Protein AF-A0A2S0N310-F1 (afdb_monomer_lite)

Radius of gyration: 15.29 Å; chains: 1; bounding box: 41×35×43 Å

pLDDT: mean 84.07, std 15.07, range [45.06, 97.0]

Structure (mmCIF, N/CA/C/O backbone):
data_AF-A0A2S0N310-F1
#
_entry.id   AF-A0A2S0N310-F1
#
loop_
_atom_site.group_PDB
_atom_site.id
_atom_site.type_symbol
_atom_site.label_atom_id
_atom_site.label_alt_id
_atom_site.label_comp_id
_atom_site.label_asym_id
_atom_site.label_entity_id
_atom_site.label_seq_id
_atom_site.pdbx_PDB_ins_code
_atom_site.Cartn_x
_atom_site.Cartn_y
_atom_site.Cartn_z
_atom_site.occupancy
_atom_site.B_iso_or_equiv
_atom_site.auth_seq_id
_atom_site.auth_comp_id
_atom_site.auth_asym_id
_atom_site.auth_atom_id
_atom_site.pdbx_PDB_model_num
ATOM 1 N N . MET A 1 1 ? 29.721 0.327 -35.310 1.00 50.03 1 MET A N 1
ATOM 2 C CA . MET A 1 1 ? 28.657 0.755 -34.375 1.00 50.03 1 MET A CA 1
ATOM 3 C C . MET A 1 1 ? 28.062 -0.506 -33.763 1.00 50.03 1 MET A C 1
ATOM 5 O O . MET A 1 1 ? 27.418 -1.254 -34.482 1.00 50.03 1 MET A O 1
ATOM 9 N N . LYS A 1 2 ? 28.390 -0.842 -32.508 1.00 48.38 2 LYS A N 1
ATOM 10 C CA . LYS A 1 2 ? 27.815 -2.022 -31.839 1.00 48.38 2 LYS A CA 1
ATOM 11 C C . LYS A 1 2 ? 26.512 -1.587 -31.173 1.00 48.38 2 LYS A C 1
ATOM 13 O O . LYS A 1 2 ? 26.552 -0.877 -30.174 1.00 48.38 2 LYS A O 1
ATOM 18 N N . SER A 1 3 ? 25.386 -1.964 -31.763 1.00 53.75 3 SER A N 1
ATOM 19 C CA . SER A 1 3 ? 24.058 -1.755 -31.193 1.00 53.75 3 SER A CA 1
ATOM 20 C C . SER A 1 3 ? 23.930 -2.620 -29.941 1.00 53.75 3 SER A C 1
ATOM 22 O O . SER A 1 3 ? 23.884 -3.845 -30.036 1.00 53.75 3 SER A O 1
ATOM 24 N N . HIS A 1 4 ? 23.942 -1.993 -28.766 1.00 56.19 4 HIS A N 1
ATOM 25 C CA . HIS A 1 4 ? 23.576 -2.665 -27.524 1.00 56.19 4 HIS A CA 1
ATOM 26 C C . HIS A 1 4 ? 22.066 -2.954 -27.583 1.00 56.19 4 HIS A C 1
ATOM 28 O O . HIS A 1 4 ? 21.307 -2.033 -27.903 1.00 56.19 4 HIS A O 1
ATOM 34 N N . PRO A 1 5 ? 21.601 -4.188 -27.329 1.00 67.00 5 PRO A N 1
ATOM 35 C CA . PRO A 1 5 ? 20.176 -4.424 -27.138 1.00 67.00 5 PRO A CA 1
ATOM 36 C C . PRO A 1 5 ? 19.687 -3.588 -25.941 1.00 67.00 5 PRO A C 1
ATOM 38 O O . PRO A 1 5 ? 20.461 -3.382 -25.001 1.00 67.00 5 PRO A O 1
ATOM 41 N N . PRO A 1 6 ? 18.439 -3.079 -25.961 1.00 61.66 6 P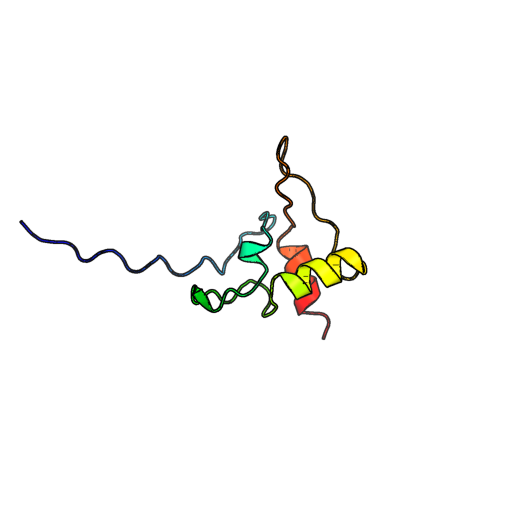RO A N 1
ATOM 42 C CA . PRO A 1 6 ? 17.880 -2.388 -24.809 1.00 61.66 6 PRO A CA 1
ATOM 43 C C . PRO A 1 6 ? 17.929 -3.342 -23.616 1.00 61.66 6 PRO A C 1
ATOM 45 O O . PRO A 1 6 ? 17.484 -4.488 -23.709 1.00 61.66 6 PRO A O 1
ATOM 48 N N . GLU A 1 7 ? 18.529 -2.878 -22.524 1.00 58.69 7 GLU A N 1
ATOM 49 C CA . GLU A 1 7 ? 18.606 -3.613 -21.268 1.00 58.69 7 GLU A CA 1
ATOM 50 C C . GLU A 1 7 ? 17.191 -4.111 -20.906 1.00 58.69 7 GLU A C 1
ATOM 52 O O . GLU A 1 7 ? 16.236 -3.325 -20.987 1.00 58.69 7 GLU A O 1
ATOM 57 N N . PRO A 1 8 ? 16.997 -5.404 -20.577 1.00 60.62 8 PRO A N 1
ATOM 58 C CA . PRO A 1 8 ? 15.695 -5.871 -20.118 1.00 60.62 8 PRO A CA 1
ATOM 59 C C . PRO A 1 8 ? 15.285 -5.015 -18.915 1.00 60.62 8 PRO A C 1
ATOM 61 O O . PRO A 1 8 ? 16.160 -4.682 -18.112 1.00 60.62 8 PRO A O 1
ATOM 64 N N . PRO A 1 9 ? 13.997 -4.643 -18.769 1.00 58.22 9 PRO A N 1
ATOM 65 C CA . PRO A 1 9 ? 13.565 -3.818 -17.650 1.00 58.22 9 PRO A CA 1
ATOM 66 C C . PRO A 1 9 ? 14.062 -4.482 -16.372 1.00 58.22 9 PRO A C 1
ATOM 68 O O . PRO A 1 9 ? 13.723 -5.639 -16.100 1.00 58.22 9 PRO A O 1
ATOM 71 N N . SER A 1 10 ? 14.949 -3.776 -15.664 1.00 53.41 10 SER A N 1
ATOM 72 C CA . SER A 1 10 ? 15.599 -4.245 -14.450 1.00 53.41 10 SER A CA 1
ATOM 73 C C . SER A 1 10 ? 14.529 -4.890 -13.582 1.00 53.41 10 SER A C 1
ATOM 75 O O . SER A 1 10 ? 13.473 -4.286 -13.366 1.00 53.41 10 SER A O 1
ATOM 77 N N . ARG A 1 11 ? 14.752 -6.155 -13.194 1.00 52.81 11 ARG A N 1
ATOM 78 C CA . ARG A 1 11 ? 13.777 -6.956 -12.444 1.00 52.81 11 ARG A CA 1
ATOM 79 C C . ARG A 1 11 ? 13.121 -6.066 -11.391 1.00 52.81 11 ARG A C 1
ATOM 81 O O . ARG A 1 11 ? 13.856 -5.391 -10.666 1.00 52.81 11 ARG A O 1
ATOM 88 N N . PRO A 1 12 ? 11.782 -6.032 -11.318 1.00 57.28 12 PRO A N 1
ATOM 89 C CA . PRO A 1 12 ? 11.123 -5.145 -10.388 1.00 57.28 12 PRO A CA 1
ATOM 90 C C . PRO A 1 12 ? 11.674 -5.387 -8.98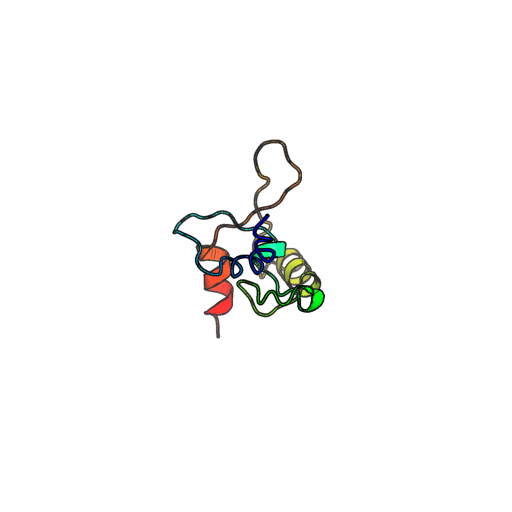8 1.00 57.28 12 PRO A C 1
ATOM 92 O O . PRO A 1 12 ? 11.800 -6.540 -8.576 1.00 57.28 12 PRO A O 1
ATOM 95 N N . ILE A 1 13 ? 12.052 -4.312 -8.301 1.00 58.28 13 ILE A N 1
ATOM 96 C CA . ILE A 1 13 ? 12.649 -4.366 -6.969 1.00 58.28 13 ILE A CA 1
ATOM 97 C C . ILE A 1 13 ? 11.611 -4.985 -6.020 1.00 58.28 13 ILE A C 1
ATOM 99 O O . ILE A 1 13 ? 10.749 -4.299 -5.488 1.00 58.28 13 ILE A O 1
ATOM 103 N N . THR A 1 14 ? 11.655 -6.303 -5.833 1.00 63.84 14 THR A N 1
ATOM 104 C CA . THR A 1 14 ? 10.859 -7.026 -4.826 1.00 63.84 14 THR A CA 1
ATOM 105 C C . THR A 1 14 ? 11.524 -6.996 -3.452 1.00 63.84 14 THR A C 1
ATOM 107 O O . THR A 1 14 ? 10.913 -7.379 -2.453 1.00 63.84 14 THR A O 1
ATOM 110 N N . SER A 1 15 ? 12.772 -6.524 -3.384 1.00 77.44 15 SER A N 1
ATOM 111 C CA . SER A 1 15 ? 13.517 -6.370 -2.141 1.00 77.44 15 SER A CA 1
ATOM 112 C C . SER A 1 15 ? 13.556 -4.907 -1.721 1.00 77.44 15 SER A C 1
ATOM 114 O O . SER A 1 15 ? 14.272 -4.094 -2.297 1.00 77.44 15 SER A O 1
ATOM 116 N N . PHE A 1 16 ? 12.768 -4.585 -0.704 1.00 87.38 16 PHE A N 1
ATOM 117 C CA . PHE A 1 16 ? 12.771 -3.283 -0.052 1.00 87.38 16 PHE A CA 1
ATOM 118 C C . PHE A 1 16 ? 13.617 -3.364 1.227 1.00 87.38 16 PHE A C 1
ATOM 120 O O . PHE A 1 16 ? 13.447 -4.333 1.982 1.00 87.38 16 PHE A O 1
ATOM 127 N N . PRO A 1 17 ? 14.507 -2.386 1.485 1.00 91.19 17 PRO A N 1
ATOM 128 C CA . PRO A 1 17 ? 15.245 -2.324 2.740 1.00 91.19 17 PRO A CA 1
ATOM 129 C C . PRO A 1 17 ? 14.301 -2.027 3.920 1.00 91.19 17 PRO A C 1
ATOM 131 O O . PRO A 1 17 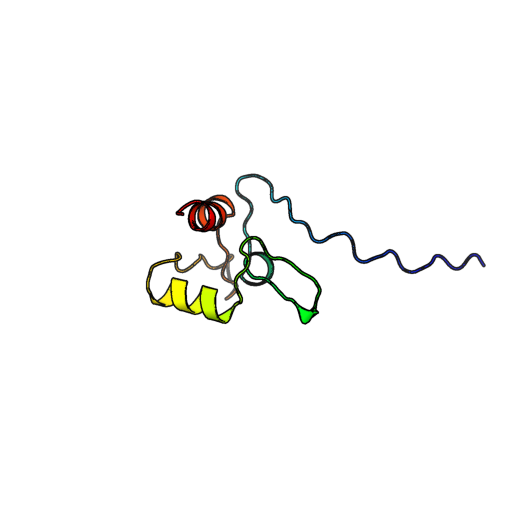? 13.203 -1.505 3.700 1.00 91.19 17 PRO A O 1
ATOM 134 N N . PRO A 1 18 ? 14.710 -2.326 5.165 1.00 91.25 18 PRO A N 1
ATOM 135 C CA . PRO A 1 18 ? 13.948 -1.939 6.348 1.00 91.25 18 PRO A CA 1
ATOM 136 C C . PRO A 1 18 ? 13.675 -0.429 6.389 1.00 91.25 18 PRO A C 1
ATOM 138 O O . PRO A 1 18 ? 14.546 0.373 6.047 1.00 91.25 18 PRO A O 1
ATOM 141 N N . GLY A 1 19 ? 12.461 -0.040 6.777 1.00 91.94 19 GLY A N 1
ATOM 142 C CA . GLY A 1 19 ? 12.000 1.348 6.828 1.00 91.94 19 GLY A CA 1
ATOM 143 C C . GLY A 1 19 ? 11.689 1.973 5.465 1.00 91.94 19 GLY A C 1
ATOM 144 O O . GLY A 1 19 ? 11.413 3.173 5.385 1.00 91.94 19 GLY A O 1
ATOM 145 N N . ALA A 1 20 ? 11.729 1.200 4.375 1.00 94.06 20 ALA A N 1
ATOM 146 C CA . ALA A 1 20 ? 11.379 1.713 3.057 1.00 94.06 20 ALA A CA 1
ATOM 147 C C . ALA A 1 20 ? 9.921 2.186 2.996 1.00 94.06 20 ALA A C 1
ATOM 149 O O . ALA A 1 20 ? 9.001 1.534 3.495 1.00 94.06 20 ALA A O 1
ATOM 150 N N . LEU A 1 21 ? 9.718 3.304 2.299 1.00 94.75 21 LEU A N 1
ATOM 151 C CA . LEU A 1 21 ? 8.398 3.837 1.990 1.00 94.75 21 LEU A CA 1
ATOM 152 C C . LEU A 1 21 ? 7.955 3.355 0.612 1.00 94.75 21 LEU A C 1
ATOM 154 O O . LEU A 1 21 ? 8.613 3.628 -0.391 1.00 94.75 21 LEU A O 1
ATOM 158 N N . VAL A 1 22 ? 6.815 2.680 0.571 1.00 94.38 22 VAL A N 1
ATOM 159 C CA . VAL A 1 22 ? 6.243 2.078 -0.634 1.00 94.38 22 VAL A CA 1
ATOM 160 C C . VAL A 1 22 ? 4.937 2.759 -1.023 1.00 94.38 22 VAL A C 1
ATOM 162 O O . VAL A 1 22 ? 4.205 3.276 -0.176 1.00 94.38 22 VAL A O 1
ATOM 165 N N . ARG A 1 23 ? 4.640 2.782 -2.322 1.00 94.44 23 ARG A N 1
ATOM 166 C CA . ARG A 1 23 ? 3.409 3.342 -2.898 1.00 94.44 23 ARG A CA 1
ATOM 167 C C . ARG A 1 23 ? 2.428 2.231 -3.244 1.00 94.44 23 ARG A C 1
ATOM 169 O O . ARG A 1 23 ? 2.796 1.070 -3.374 1.00 94.44 23 ARG A O 1
ATOM 176 N N . THR A 1 24 ? 1.183 2.596 -3.545 1.00 94.31 24 THR A N 1
ATOM 177 C CA . THR A 1 24 ? 0.169 1.651 -4.047 1.00 94.31 24 THR A CA 1
ATOM 178 C C . THR A 1 24 ? 0.651 0.836 -5.256 1.00 94.31 24 THR A C 1
ATOM 180 O O . THR A 1 24 ? 0.299 -0.333 -5.380 1.00 94.31 24 THR A O 1
ATOM 183 N N . SER A 1 25 ? 1.459 1.430 -6.143 1.00 90.69 25 SER A N 1
ATOM 184 C CA . SER A 1 25 ? 2.044 0.737 -7.300 1.00 90.69 25 SER A CA 1
ATOM 185 C C . SER A 1 25 ? 3.038 -0.349 -6.922 1.00 90.69 25 SER A C 1
ATOM 187 O O . SER A 1 25 ? 3.155 -1.305 -7.672 1.00 90.69 25 SER A O 1
ATOM 189 N N . ASP A 1 26 ? 3.732 -0.194 -5.795 1.00 92.56 26 ASP A N 1
ATOM 190 C CA . ASP A 1 26 ? 4.711 -1.157 -5.296 1.00 92.56 26 ASP A CA 1
ATOM 191 C C . ASP A 1 26 ? 4.005 -2.269 -4.513 1.00 92.56 26 ASP A C 1
ATOM 193 O O . ASP A 1 26 ? 4.375 -3.438 -4.605 1.00 92.56 26 ASP A O 1
ATOM 197 N N . ILE A 1 27 ? 2.956 -1.893 -3.773 1.00 94.06 27 ILE A N 1
ATOM 198 C CA . ILE A 1 27 ? 2.145 -2.783 -2.940 1.00 94.06 27 ILE A CA 1
ATOM 199 C C . ILE A 1 27 ? 1.337 -3.757 -3.792 1.00 94.06 27 ILE A C 1
ATOM 201 O O . ILE A 1 27 ? 1.301 -4.942 -3.486 1.00 94.06 27 ILE A O 1
ATOM 205 N N . CYS A 1 28 ? 0.679 -3.264 -4.838 1.00 93.88 28 CYS A N 1
ATOM 206 C CA . CYS A 1 28 ? -0.306 -4.037 -5.587 1.00 93.88 28 CYS A CA 1
ATOM 207 C C . CYS A 1 28 ? 0.300 -4.701 -6.823 1.00 93.88 28 CYS A C 1
ATOM 209 O O . CYS A 1 28 ? 1.183 -4.148 -7.481 1.00 93.88 28 CYS A O 1
ATOM 211 N N . ARG A 1 29 ? -0.272 -5.839 -7.206 1.00 89.00 29 ARG A N 1
ATOM 212 C CA . ARG A 1 29 ? -0.004 -6.495 -8.483 1.00 89.00 29 ARG A CA 1
ATOM 213 C C . ARG A 1 29 ? -0.444 -5.612 -9.655 1.00 89.00 29 ARG A C 1
ATOM 215 O O . ARG A 1 29 ? -1.542 -5.054 -9.653 1.00 89.00 29 ARG A O 1
ATOM 222 N N . ASP A 1 30 ? 0.380 -5.560 -10.699 1.00 84.88 30 ASP A N 1
ATOM 223 C CA . ASP A 1 30 ? 0.036 -4.998 -12.008 1.00 84.88 30 ASP A CA 1
ATOM 224 C C . ASP A 1 30 ? 0.288 -6.052 -13.104 1.00 84.88 30 ASP A C 1
ATOM 226 O O . ASP A 1 30 ? 1.404 -6.167 -13.624 1.00 84.88 30 ASP A O 1
ATOM 230 N N . PRO A 1 31 ? -0.736 -6.847 -13.475 1.00 77.81 31 PRO A N 1
ATOM 231 C CA . PRO A 1 31 ? -0.581 -7.910 -14.463 1.00 77.81 31 PRO A CA 1
ATOM 232 C C . PRO A 1 31 ? -0.267 -7.373 -15.864 1.00 77.81 31 PRO A C 1
ATOM 234 O O . PRO A 1 31 ? 0.358 -8.084 -16.643 1.00 77.81 31 PRO A O 1
ATOM 237 N N . ARG A 1 32 ? -0.636 -6.121 -16.183 1.00 81.12 32 ARG A N 1
ATOM 238 C CA . ARG A 1 32 ? -0.335 -5.513 -17.492 1.00 81.12 32 ARG A CA 1
ATOM 239 C C . ARG A 1 32 ? 1.154 -5.233 -17.653 1.00 81.12 32 ARG A C 1
ATOM 241 O O . ARG A 1 32 ? 1.663 -5.260 -18.765 1.00 81.12 32 ARG A O 1
ATOM 248 N N . ARG A 1 33 ? 1.842 -4.959 -16.543 1.00 75.31 33 ARG A N 1
ATOM 249 C CA . ARG A 1 33 ? 3.288 -4.701 -16.499 1.00 75.31 33 ARG A CA 1
ATOM 250 C C . ARG A 1 33 ? 4.108 -5.921 -16.072 1.00 75.31 33 ARG A C 1
ATOM 252 O O . ARG A 1 33 ? 5.319 -5.805 -15.937 1.00 75.31 33 ARG A O 1
ATOM 259 N N . GLY A 1 34 ? 3.465 -7.067 -15.824 1.00 77.50 34 GLY A N 1
ATOM 260 C CA . GLY A 1 34 ? 4.127 -8.259 -15.283 1.00 77.50 34 GLY A CA 1
ATOM 261 C C . GLY A 1 34 ? 4.649 -8.077 -13.851 1.00 77.50 34 GLY A C 1
ATOM 262 O O . GLY A 1 34 ? 5.534 -8.811 -13.422 1.00 77.50 34 GLY A O 1
ATOM 263 N N . TYR A 1 35 ? 4.127 -7.097 -13.108 1.00 81.88 35 TYR A N 1
ATOM 264 C CA . TYR A 1 35 ? 4.588 -6.771 -11.762 1.00 81.88 35 TYR A CA 1
ATOM 265 C C . TYR A 1 35 ? 3.763 -7.518 -10.713 1.00 81.88 35 TYR A C 1
ATOM 267 O O . TYR A 1 35 ? 2.537 -7.400 -10.683 1.00 81.88 35 TYR A O 1
ATOM 275 N N . ALA A 1 36 ? 4.427 -8.285 -9.847 1.00 83.06 36 ALA A N 1
ATOM 276 C CA . ALA A 1 36 ? 3.755 -9.089 -8.827 1.00 83.06 36 ALA A CA 1
ATOM 277 C C . ALA A 1 36 ? 3.173 -8.252 -7.674 1.00 83.06 36 ALA A C 1
ATOM 279 O O . ALA A 1 36 ? 2.151 -8.645 -7.116 1.00 83.06 36 ALA A O 1
ATOM 280 N N . GLY A 1 37 ? 3.771 -7.096 -7.363 1.00 89.50 37 GLY A N 1
ATOM 281 C CA . GLY A 1 37 ? 3.470 -6.353 -6.137 1.00 89.50 37 GLY A CA 1
ATOM 282 C C . GLY A 1 37 ? 4.048 -7.020 -4.888 1.00 89.50 37 GLY A C 1
ATOM 283 O O . GLY A 1 37 ? 4.455 -8.180 -4.916 1.00 89.50 37 GLY A O 1
ATOM 284 N N . ILE A 1 38 ? 4.086 -6.283 -3.778 1.00 92.44 38 ILE A N 1
ATOM 285 C CA . ILE A 1 38 ? 4.390 -6.852 -2.453 1.00 92.44 38 ILE A CA 1
ATOM 286 C C . ILE A 1 38 ? 3.265 -7.800 -2.019 1.00 92.44 38 ILE A C 1
ATOM 288 O O . ILE A 1 38 ? 3.522 -8.857 -1.450 1.00 92.44 38 ILE A O 1
ATOM 292 N N . LEU A 1 39 ? 2.017 -7.418 -2.300 1.00 91.88 39 LEU A N 1
ATOM 293 C CA . LEU A 1 39 ? 0.824 -8.213 -2.056 1.00 91.88 39 LEU A CA 1
ATOM 294 C C . LEU A 1 39 ? 0.202 -8.629 -3.397 1.00 91.88 39 LEU A C 1
ATOM 296 O O . LEU A 1 39 ? 0.075 -7.794 -4.299 1.00 91.88 39 LEU A O 1
ATOM 300 N N . PRO A 1 40 ? -0.277 -9.880 -3.529 1.00 90.81 40 PRO A N 1
ATOM 301 C CA . PRO A 1 40 ? -0.881 -10.388 -4.760 1.00 90.81 40 PRO A CA 1
ATOM 302 C C . PRO A 1 40 ? -2.332 -9.901 -4.945 1.00 90.81 40 PRO A C 1
ATOM 304 O O . PRO A 1 40 ? -3.213 -10.665 -5.331 1.00 90.81 40 PRO A O 1
ATOM 307 N N . ILE A 1 41 ? -2.594 -8.624 -4.666 1.00 92.62 41 ILE A N 1
ATOM 308 C CA . ILE A 1 41 ? -3.904 -7.974 -4.776 1.00 92.62 41 ILE A CA 1
ATOM 309 C C . ILE A 1 41 ? -3.840 -6.822 -5.775 1.00 92.62 41 ILE A C 1
ATOM 311 O O . ILE A 1 41 ? -2.785 -6.230 -5.999 1.00 92.62 41 ILE A O 1
ATOM 315 N N . ASP A 1 42 ? -4.974 -6.474 -6.368 1.00 93.06 42 ASP A N 1
ATOM 316 C CA . ASP A 1 42 ? -5.087 -5.280 -7.199 1.00 93.06 42 ASP A CA 1
ATOM 317 C C . ASP A 1 42 ? -5.240 -3.990 -6.362 1.00 93.06 42 ASP A C 1
ATOM 319 O O . ASP A 1 42 ? -5.499 -4.005 -5.153 1.00 93.06 42 ASP A O 1
ATOM 323 N N . ARG A 1 43 ? -5.127 -2.840 -7.040 1.00 93.75 43 ARG A N 1
ATOM 324 C CA . ARG A 1 43 ? -5.252 -1.514 -6.414 1.00 93.75 43 ARG A CA 1
ATOM 325 C C . ARG A 1 43 ? -6.635 -1.262 -5.814 1.00 93.75 43 ARG A C 1
ATOM 327 O O . ARG A 1 43 ? -6.729 -0.634 -4.763 1.00 93.75 43 ARG A O 1
ATOM 334 N N . SER A 1 44 ? -7.704 -1.734 -6.450 1.00 94.69 44 SER A N 1
ATOM 335 C CA . SER A 1 44 ? -9.075 -1.559 -5.955 1.00 94.69 44 SER A CA 1
ATOM 336 C C . SER A 1 44 ? -9.267 -2.276 -4.619 1.00 94.69 44 SER A C 1
ATOM 338 O O . SER A 1 44 ? -9.866 -1.719 -3.697 1.00 94.69 44 SER A O 1
ATOM 340 N N . THR A 1 45 ? -8.701 -3.476 -4.485 1.00 95.69 45 THR A N 1
ATOM 341 C CA . THR A 1 45 ? -8.675 -4.238 -3.234 1.00 95.69 45 THR A CA 1
ATOM 342 C C . THR A 1 45 ? -7.904 -3.492 -2.145 1.00 95.69 45 THR A C 1
ATOM 344 O O . THR A 1 45 ? -8.424 -3.337 -1.038 1.00 95.69 45 THR A O 1
ATOM 347 N N . TRP A 1 46 ? -6.728 -2.935 -2.459 1.00 96.00 46 TRP A N 1
ATOM 348 C CA . TRP A 1 46 ? -5.974 -2.102 -1.515 1.00 96.00 46 TRP A CA 1
ATOM 349 C C . TRP A 1 46 ? -6.776 -0.886 -1.031 1.00 96.00 46 TRP A C 1
ATOM 351 O O . TRP A 1 46 ? -6.923 -0.668 0.171 1.00 96.00 46 TRP A O 1
ATOM 361 N N . HIS A 1 47 ? -7.375 -0.122 -1.949 1.00 94.94 47 HIS A N 1
ATOM 362 C CA . HIS A 1 47 ? -8.203 1.034 -1.595 1.00 94.94 47 HIS A CA 1
ATOM 363 C C . HIS A 1 47 ? -9.418 0.650 -0.739 1.00 94.94 47 HIS A C 1
ATOM 365 O O . HIS A 1 47 ? -9.774 1.387 0.184 1.00 94.94 47 HIS A O 1
ATOM 371 N N . ARG A 1 48 ? -10.033 -0.513 -0.994 1.00 97.00 48 ARG A N 1
ATOM 372 C CA . ARG A 1 48 ? -11.115 -1.046 -0.156 1.00 97.00 48 ARG A CA 1
ATOM 373 C C . ARG A 1 48 ? -10.627 -1.347 1.259 1.00 97.00 48 ARG A C 1
ATOM 375 O O . ARG A 1 48 ? -11.313 -0.967 2.200 1.00 97.00 48 ARG A O 1
ATOM 382 N N . TRP A 1 49 ? -9.464 -1.980 1.411 1.00 96.25 49 TRP A N 1
ATOM 383 C CA . TRP A 1 49 ? -8.888 -2.278 2.727 1.00 96.25 49 TRP A CA 1
ATOM 384 C C . TRP A 1 49 ? -8.560 -1.014 3.510 1.00 96.25 49 TRP A C 1
ATOM 386 O O . TRP A 1 49 ? -8.827 -0.958 4.706 1.00 96.25 49 TRP A O 1
ATOM 396 N N . VAL A 1 50 ? -8.039 0.013 2.836 1.00 96.56 50 VAL A N 1
ATOM 397 C CA . VAL A 1 50 ? -7.810 1.324 3.454 1.00 96.56 50 VAL A CA 1
ATOM 398 C C . VAL A 1 50 ? -9.126 1.938 3.930 1.00 96.56 50 VAL A C 1
ATOM 400 O O . VAL A 1 50 ? -9.222 2.404 5.061 1.00 96.56 50 VAL A O 1
ATOM 403 N N . LYS A 1 51 ? -10.169 1.903 3.091 1.00 96.12 51 LYS A N 1
ATOM 404 C CA . LYS A 1 51 ? -11.492 2.436 3.444 1.00 96.12 51 LYS A CA 1
ATOM 405 C C . LYS A 1 51 ? -12.150 1.665 4.595 1.00 96.12 51 LYS A C 1
ATOM 407 O O . LYS A 1 51 ? -12.848 2.272 5.396 1.00 96.12 51 LYS A O 1
ATOM 412 N N . SER A 1 52 ? -11.946 0.350 4.670 1.00 95.69 52 SER A N 1
ATOM 413 C CA . SER A 1 52 ? -12.522 -0.510 5.711 1.00 95.69 52 SER A CA 1
ATOM 414 C C . SER A 1 52 ? -11.675 -0.594 6.985 1.00 95.69 52 SER A C 1
ATOM 416 O O . SER A 1 52 ? -12.035 -1.346 7.883 1.00 95.69 52 SER A O 1
ATOM 418 N N . GLY A 1 53 ? -10.529 0.093 7.049 1.00 95.44 53 GLY A N 1
ATOM 419 C CA . GLY A 1 53 ? -9.605 0.037 8.186 1.00 95.44 53 GLY A CA 1
ATOM 420 C C . GLY A 1 53 ? -8.769 -1.246 8.290 1.00 95.44 53 GLY A C 1
ATOM 421 O O . GLY A 1 53 ? -8.038 -1.407 9.260 1.00 95.44 53 GLY A O 1
ATOM 422 N N . LYS A 1 54 ? -8.830 -2.149 7.300 1.00 93.75 54 LYS A N 1
ATOM 423 C CA . LYS A 1 54 ? -7.979 -3.355 7.253 1.00 93.75 54 LYS A CA 1
ATOM 424 C C . LYS A 1 54 ? -6.522 -3.011 6.927 1.00 93.75 54 LYS A C 1
ATOM 426 O O . LYS A 1 54 ? -5.614 -3.682 7.400 1.00 93.75 54 LYS A O 1
ATOM 431 N N . ALA A 1 55 ? -6.306 -1.982 6.112 1.00 95.31 55 ALA A N 1
ATOM 432 C CA . ALA A 1 55 ? -4.992 -1.410 5.840 1.00 95.31 55 ALA A CA 1
ATOM 433 C C . ALA A 1 55 ? -4.950 0.040 6.355 1.00 95.31 55 ALA A C 1
ATOM 435 O O . ALA A 1 55 ? -5.981 0.717 6.350 1.00 95.31 55 ALA A O 1
ATOM 436 N N . PRO A 1 56 ? -3.785 0.554 6.776 1.00 94.94 56 PRO A N 1
ATOM 437 C CA . PRO A 1 56 ? -3.688 1.922 7.272 1.00 94.94 56 PRO A CA 1
ATOM 438 C C . PRO A 1 56 ? -3.870 2.951 6.152 1.00 94.94 56 PRO A C 1
ATOM 440 O O . PRO A 1 56 ? -3.577 2.688 4.986 1.00 94.94 56 PRO A O 1
ATOM 443 N N . ALA A 1 57 ? -4.293 4.167 6.509 1.00 93.75 57 ALA A N 1
ATOM 444 C CA . ALA A 1 57 ? -4.609 5.235 5.553 1.00 93.75 57 ALA A CA 1
ATOM 445 C C . ALA A 1 57 ? -3.434 5.685 4.661 1.00 93.75 57 ALA A C 1
ATOM 447 O O . ALA A 1 57 ? -3.674 6.226 3.575 1.00 93.75 57 ALA A O 1
ATOM 448 N N . GLY A 1 58 ? -2.198 5.430 5.103 1.00 93.06 58 GLY A N 1
ATOM 449 C CA . GLY A 1 58 ? -0.962 5.919 4.492 1.00 93.06 58 GLY A CA 1
ATOM 450 C C . GLY A 1 58 ? -0.650 7.350 4.917 1.00 93.06 58 GLY A C 1
ATOM 451 O O . GLY A 1 58 ? -1.550 8.115 5.267 1.00 93.06 58 GLY A O 1
ATOM 452 N N . ARG A 1 59 ? 0.630 7.722 4.879 1.00 93.75 59 ARG A N 1
ATOM 453 C CA . ARG A 1 59 ? 1.079 9.090 5.168 1.00 93.75 59 ARG A CA 1
ATOM 454 C C . ARG A 1 59 ? 1.386 9.831 3.875 1.00 93.75 59 ARG A C 1
ATOM 456 O O . ARG A 1 59 ? 1.866 9.225 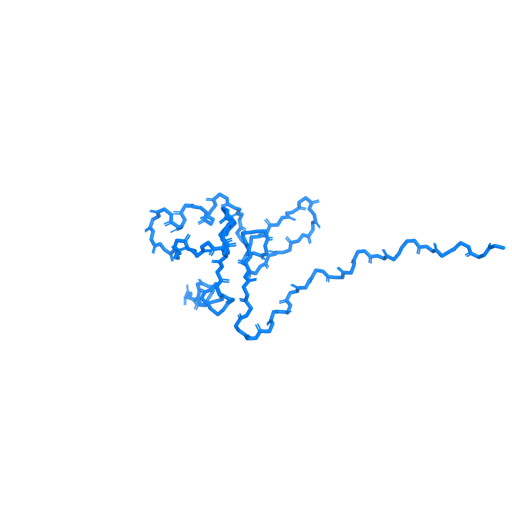2.919 1.00 93.75 59 ARG A O 1
ATOM 463 N N . CYS A 1 60 ? 1.127 11.133 3.836 1.00 94.56 60 CYS A N 1
ATOM 464 C CA . CYS A 1 60 ? 1.533 11.955 2.701 1.00 94.56 60 CYS A CA 1
ATOM 465 C C . CYS A 1 60 ? 3.049 12.168 2.732 1.00 94.56 60 CYS A C 1
ATOM 467 O O . CYS A 1 60 ? 3.616 12.501 3.774 1.00 94.56 60 CYS A O 1
ATOM 469 N N . LEU A 1 61 ? 3.708 11.985 1.590 1.00 91.25 61 LEU A N 1
ATOM 470 C CA . LEU A 1 61 ? 5.101 12.385 1.431 1.00 91.25 61 LEU A CA 1
ATOM 471 C C . LEU A 1 61 ? 5.158 13.917 1.383 1.00 91.25 61 LEU A C 1
ATOM 473 O O . LEU A 1 61 ? 4.412 14.510 0.605 1.00 91.25 61 LEU A O 1
ATOM 477 N N . ALA A 1 62 ? 6.000 14.525 2.223 1.00 87.94 62 ALA A N 1
ATOM 478 C CA . ALA A 1 62 ? 6.061 15.964 2.507 1.00 87.94 62 ALA A CA 1
ATOM 479 C C . ALA A 1 62 ? 5.688 16.865 1.311 1.00 87.94 62 ALA A C 1
ATOM 481 O O . ALA A 1 62 ? 6.364 16.867 0.286 1.00 87.94 62 ALA A O 1
ATOM 482 N N . GLY A 1 63 ? 4.590 17.617 1.448 1.00 84.12 63 GLY A N 1
ATOM 483 C CA . GLY A 1 63 ? 4.120 18.576 0.438 1.00 84.12 63 GLY A CA 1
ATOM 484 C C . GLY A 1 63 ? 3.436 17.971 -0.794 1.00 84.12 63 GLY A C 1
ATOM 485 O O . GLY A 1 63 ? 3.008 18.711 -1.673 1.00 84.12 63 GLY A O 1
ATOM 486 N N . THR A 1 64 ? 3.290 16.647 -0.875 1.00 88.31 64 THR A N 1
ATOM 487 C CA . THR A 1 64 ? 2.634 15.968 -1.999 1.00 88.31 64 THR A CA 1
ATOM 488 C C . THR A 1 64 ? 1.342 15.279 -1.570 1.00 88.31 64 THR A C 1
ATOM 490 O O . THR A 1 64 ? 1.181 14.858 -0.426 1.00 88.31 64 THR A O 1
ATOM 493 N N . SER A 1 65 ? 0.437 15.069 -2.528 1.00 87.44 65 SER A N 1
ATOM 494 C CA . SER A 1 65 ? -0.728 14.188 -2.345 1.00 87.44 65 SER A CA 1
ATOM 495 C C . SER A 1 65 ? -0.373 12.696 -2.456 1.00 87.44 65 SER A C 1
ATOM 497 O O . SER A 1 65 ? -1.256 11.838 -2.433 1.00 87.44 65 SER A O 1
ATOM 499 N N . THR A 1 66 ? 0.915 12.361 -2.602 1.00 91.25 66 THR A N 1
ATOM 500 C CA . THR A 1 66 ? 1.360 10.974 -2.733 1.00 91.25 66 THR A CA 1
ATOM 501 C C . THR A 1 66 ? 1.325 10.309 -1.370 1.00 91.25 66 THR A C 1
ATOM 503 O O . THR A 1 66 ? 2.069 10.689 -0.464 1.00 91.25 66 THR A O 1
ATOM 506 N N . ARG A 1 67 ? 0.484 9.283 -1.239 1.00 94.88 67 ARG A N 1
ATOM 507 C CA . ARG A 1 67 ? 0.456 8.439 -0.048 1.00 94.88 67 ARG A CA 1
ATOM 508 C C . ARG A 1 67 ? 1.499 7.338 -0.131 1.00 94.88 67 ARG A C 1
ATOM 510 O O . ARG A 1 67 ? 1.666 6.708 -1.178 1.00 94.88 67 ARG A O 1
ATOM 517 N N . VAL A 1 68 ? 2.169 7.124 0.991 1.00 95.62 68 VAL A N 1
ATOM 518 C CA . VAL A 1 68 ? 3.174 6.084 1.178 1.00 95.62 68 VAL A CA 1
ATOM 519 C C . VAL A 1 68 ? 2.925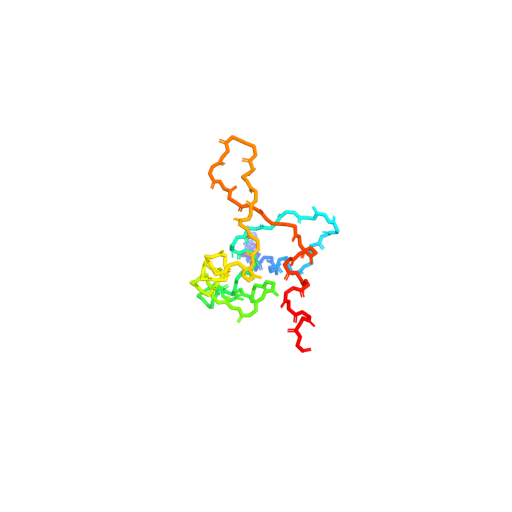 5.313 2.471 1.00 95.62 68 VAL A C 1
ATOM 521 O O . VAL A 1 68 ? 2.289 5.815 3.404 1.00 95.62 68 VAL A O 1
ATOM 524 N N . TRP A 1 69 ? 3.441 4.091 2.509 1.00 96.06 69 TRP A N 1
ATOM 525 C CA . TRP A 1 69 ? 3.337 3.153 3.622 1.00 96.06 69 TRP A CA 1
ATOM 526 C C . TRP A 1 69 ? 4.708 2.583 3.944 1.00 96.06 69 TRP A C 1
ATOM 528 O O . TRP A 1 69 ? 5.545 2.468 3.055 1.00 96.06 69 TRP A O 1
ATOM 538 N N . GLU A 1 70 ? 4.933 2.211 5.196 1.00 95.94 70 GLU A N 1
ATOM 539 C CA . GLU A 1 70 ? 6.133 1.466 5.571 1.00 95.94 70 GLU A CA 1
ATOM 540 C C . GLU A 1 70 ? 6.024 0.022 5.083 1.00 95.94 70 GLU A C 1
ATOM 542 O O . GLU A 1 70 ? 4.959 -0.601 5.169 1.00 95.94 70 GLU A O 1
ATOM 547 N N . ILE A 1 71 ? 7.125 -0.504 4.549 1.00 95.00 71 ILE A N 1
ATOM 548 C CA . ILE A 1 71 ? 7.168 -1.851 3.985 1.00 95.00 71 ILE A CA 1
ATOM 549 C C . ILE A 1 71 ? 6.776 -2.919 5.013 1.00 95.00 71 ILE A C 1
ATOM 551 O O . ILE A 1 71 ? 6.058 -3.859 4.677 1.00 95.00 71 ILE A O 1
ATOM 555 N N . GLU A 1 72 ? 7.205 -2.778 6.262 1.00 94.25 72 GLU A N 1
ATOM 556 C CA . GLU A 1 72 ? 6.937 -3.720 7.348 1.00 94.25 72 GLU A CA 1
ATOM 557 C C . GLU A 1 72 ? 5.438 -3.852 7.616 1.00 94.25 72 GLU A C 1
ATOM 559 O O . GLU A 1 72 ? 4.918 -4.962 7.736 1.00 94.25 72 GLU A O 1
ATOM 564 N N . VAL A 1 73 ? 4.730 -2.722 7.631 1.00 94.56 73 VAL A N 1
ATOM 565 C CA . VAL A 1 73 ? 3.278 -2.670 7.829 1.00 94.56 73 VAL A CA 1
ATOM 566 C C . VAL A 1 73 ? 2.539 -3.315 6.660 1.00 94.56 73 VAL A C 1
ATOM 568 O O . VAL A 1 73 ? 1.543 -3.999 6.858 1.00 94.56 73 VAL A O 1
ATOM 571 N N . VAL A 1 74 ? 3.013 -3.131 5.426 1.00 94.69 74 VAL A N 1
ATOM 572 C CA . VAL A 1 74 ? 2.413 -3.798 4.260 1.00 94.69 74 VAL A CA 1
ATOM 573 C C . VAL A 1 74 ? 2.647 -5.307 4.321 1.00 94.69 74 VAL A C 1
ATOM 575 O O . VAL A 1 74 ? 1.727 -6.082 4.061 1.00 94.69 74 VAL A O 1
ATOM 578 N N . ARG A 1 75 ? 3.863 -5.737 4.675 1.00 92.50 75 ARG A N 1
ATOM 579 C CA . ARG A 1 75 ? 4.221 -7.159 4.774 1.00 92.50 75 ARG A CA 1
ATOM 580 C C . ARG A 1 75 ? 3.435 -7.878 5.868 1.00 92.50 75 ARG A C 1
ATOM 582 O O . ARG A 1 75 ? 2.997 -9.001 5.628 1.00 92.50 75 ARG A O 1
ATOM 589 N N . SER A 1 76 ? 3.193 -7.237 7.013 1.00 93.00 76 SER A N 1
ATOM 590 C CA . SER A 1 76 ? 2.448 -7.852 8.121 1.00 93.00 76 SER A CA 1
ATOM 591 C C . SER A 1 76 ? 0.997 -8.202 7.756 1.00 93.00 76 SER A C 1
ATOM 593 O O . SER A 1 76 ? 0.447 -9.177 8.269 1.00 93.00 76 SER A O 1
ATOM 595 N N . LEU A 1 77 ? 0.396 -7.477 6.803 1.00 91.00 77 LEU A N 1
ATOM 596 C CA . LEU A 1 77 ? -0.936 -7.782 6.266 1.00 91.00 77 LEU A CA 1
ATOM 597 C C . LEU A 1 77 ? -0.972 -9.073 5.436 1.00 91.00 77 LEU A C 1
ATOM 599 O O . LEU A 1 77 ? -2.034 -9.679 5.316 1.00 91.00 77 LEU A O 1
ATOM 603 N N . GLY A 1 78 ? 0.156 -9.476 4.844 1.00 80.62 78 GLY A N 1
ATOM 604 C CA . GLY A 1 78 ? 0.275 -10.709 4.059 1.00 80.62 78 GLY A CA 1
ATOM 605 C C . GLY A 1 78 ? 0.555 -11.955 4.904 1.00 80.62 78 GLY A C 1
ATOM 606 O O . GLY A 1 78 ? 0.313 -13.067 4.444 1.00 80.62 78 GLY A O 1
ATOM 607 N N . THR A 1 79 ? 1.047 -11.776 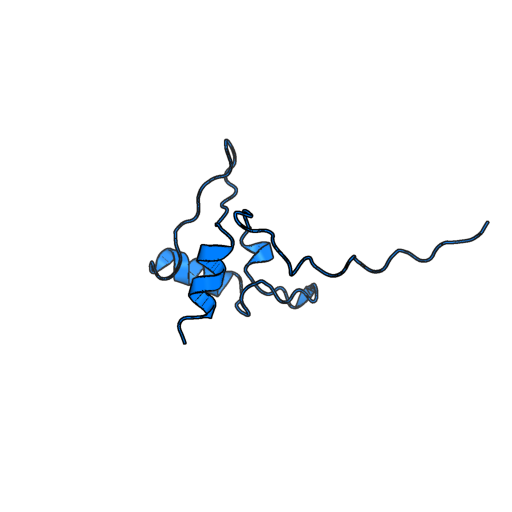6.131 1.00 68.75 79 THR A N 1
ATOM 608 C CA . THR A 1 79 ? 1.346 -12.862 7.080 1.00 68.75 79 THR A CA 1
ATOM 609 C C . THR A 1 79 ? 0.201 -13.185 8.037 1.00 68.75 79 THR A C 1
ATOM 611 O O . THR A 1 79 ? 0.274 -14.196 8.723 1.00 68.75 79 THR A O 1
ATOM 614 N N . MET A 1 80 ? -0.856 -12.365 8.086 1.00 52.62 80 MET A N 1
ATOM 615 C CA . MET A 1 80 ? -2.110 -12.722 8.760 1.00 52.62 80 MET A CA 1
ATOM 616 C C . MET A 1 80 ? -2.911 -13.691 7.876 1.00 52.62 80 MET A C 1
ATOM 618 O O . MET A 1 80 ? -3.865 -13.286 7.207 1.00 52.62 80 MET A O 1
ATOM 622 N N . GLN A 1 81 ? -2.467 -14.948 7.833 1.00 45.06 81 GLN A N 1
ATOM 623 C CA . GLN A 1 81 ? -3.245 -16.102 7.377 1.00 45.06 81 GLN A CA 1
ATOM 624 C C . GLN A 1 81 ? -3.530 -17.019 8.559 1.00 45.06 81 GLN A C 1
ATOM 626 O O . GLN A 1 81 ? -2.610 -17.189 9.390 1.00 45.06 81 GLN A O 1
#

Foldseek 3Di:
DDDDDPDDDDPPCLDDDAFDKDALVQQEDDVVVPRCHVDNHHSVVVVVCCVVVVAPVADDDPPDPTGIDGPVSSNVSVVPD

Secondary structure (DSSP, 8-state):
---PPPPPP------PPTT-EE-HHHHB-BGGGTB--SBSS-HHHHHHHHHTTSS---EEPTTSS-EEEEHHHHHHHHH--

Organism: NCBI:txid2109915

Sequence (81 aa):
MKSHPPEPPSRPITSFPPGALVRTSDICRDPRRGYAGILPIDRSTWHRWVKSGKAPAGRCLAGTSTRVWEIEVVRSLGTMQ